Protein AF-B7KL26-F1 (afdb_monomer)

Sequence (107 aa):
MMNQPNSQMESTSGNSNVNLLWQYVQSLDLNTVQQLSQPSPQVSAIMERNIVQTLGTLPPENFNFTISTSRENLGQLLVSAMMSGYFLRKAEERLSWEQQLATLDQE

Mean predicted aligned error: 15.26 Å

Structure (mmCIF, N/CA/C/O backbone):
data_AF-B7KL26-F1
#
_entry.id   AF-B7KL26-F1
#
loop_
_atom_site.group_PDB
_atom_site.id
_atom_site.type_symbol
_atom_site.label_atom_id
_atom_site.label_alt_id
_atom_site.label_comp_id
_atom_site.label_asym_id
_atom_site.label_entity_id
_atom_site.label_seq_id
_atom_site.pdbx_PDB_ins_code
_atom_site.Cartn_x
_atom_site.Cartn_y
_atom_site.Cartn_z
_atom_site.occupancy
_atom_site.B_iso_or_equiv
_atom_site.auth_seq_id
_atom_site.auth_comp_id
_atom_site.auth_asym_id
_atom_site.auth_atom_id
_atom_site.pdbx_PDB_model_num
ATOM 1 N N . MET A 1 1 ? -10.385 31.294 -28.604 1.00 39.84 1 MET A N 1
ATOM 2 C CA . MET A 1 1 ? -10.409 31.254 -27.126 1.00 39.84 1 MET A CA 1
ATOM 3 C C . MET A 1 1 ? -10.826 29.843 -26.734 1.00 39.84 1 MET A C 1
ATOM 5 O O . MET A 1 1 ? -11.890 29.417 -27.159 1.00 39.84 1 MET A O 1
ATOM 9 N N . MET A 1 2 ? -9.933 29.077 -26.097 1.00 38.28 2 MET A N 1
ATOM 10 C CA . MET A 1 2 ? -10.142 27.657 -25.770 1.00 38.28 2 MET A CA 1
ATOM 11 C C . MET A 1 2 ? -11.110 27.511 -24.595 1.00 38.28 2 MET A C 1
ATOM 13 O O . MET A 1 2 ? -10.911 28.132 -23.554 1.00 38.28 2 MET A O 1
ATOM 17 N N . ASN A 1 3 ? -12.128 26.670 -24.764 1.00 40.31 3 ASN A N 1
ATOM 18 C CA . ASN A 1 3 ? -13.053 26.292 -23.706 1.00 40.31 3 ASN A CA 1
ATOM 19 C C . ASN A 1 3 ? -12.439 25.116 -22.929 1.00 40.31 3 ASN A C 1
ATOM 21 O O . ASN A 1 3 ? -12.324 24.016 -23.466 1.00 40.31 3 ASN A O 1
ATOM 25 N N . GLN A 1 4 ? -11.988 25.360 -21.698 1.00 49.91 4 GLN A N 1
ATOM 26 C CA . GLN A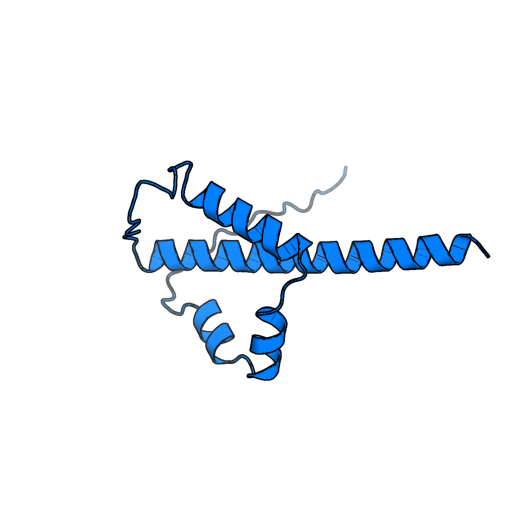 1 4 ? -11.527 24.304 -20.792 1.00 49.91 4 GLN A CA 1
ATOM 27 C C . GLN A 1 4 ? -12.742 23.507 -20.290 1.00 49.91 4 GLN A C 1
ATOM 29 O O . GLN A 1 4 ? -13.664 24.123 -19.749 1.00 49.91 4 GLN A O 1
ATOM 34 N N . PRO A 1 5 ? -12.774 22.166 -20.398 1.00 48.66 5 PRO A N 1
ATOM 35 C CA . PRO A 1 5 ? -13.693 21.379 -19.603 1.00 48.66 5 PRO A CA 1
ATOM 36 C C . PRO A 1 5 ? -13.148 21.357 -18.177 1.00 48.66 5 PRO A C 1
ATOM 38 O O . PRO A 1 5 ? -12.139 20.739 -17.851 1.00 48.66 5 PRO A O 1
ATOM 41 N N . ASN A 1 6 ? -13.820 22.129 -17.342 1.00 43.88 6 ASN A N 1
ATOM 42 C CA . ASN A 1 6 ? -13.689 22.147 -15.905 1.00 43.88 6 ASN A CA 1
ATOM 43 C C . ASN A 1 6 ? -14.027 20.750 -15.349 1.00 43.88 6 ASN A C 1
ATOM 45 O O . ASN A 1 6 ? -15.196 20.401 -15.191 1.00 43.88 6 ASN A O 1
ATOM 49 N N . SER A 1 7 ? -12.994 19.954 -15.065 1.00 55.47 7 SER A N 1
ATOM 50 C CA . SER A 1 7 ? -13.076 18.716 -14.282 1.00 55.47 7 SER A CA 1
ATOM 51 C C . SER A 1 7 ? -13.288 19.066 -12.808 1.00 55.47 7 SER A C 1
ATOM 53 O O . SER A 1 7 ? -12.399 18.891 -11.975 1.00 55.47 7 SER A O 1
ATOM 55 N N . GLN A 1 8 ? -14.455 19.628 -12.486 1.00 45.84 8 GLN A N 1
ATOM 56 C CA . GLN A 1 8 ? -14.908 19.722 -11.105 1.00 45.84 8 GLN A CA 1
ATOM 57 C C . GLN A 1 8 ? -15.226 18.308 -10.632 1.00 45.84 8 GLN A C 1
ATOM 59 O O . GLN A 1 8 ? -16.173 17.667 -11.078 1.00 45.84 8 GLN A O 1
ATOM 64 N N . MET A 1 9 ? -14.352 17.824 -9.757 1.00 49.84 9 MET A N 1
ATOM 65 C CA . MET A 1 9 ? -14.566 16.672 -8.906 1.00 49.84 9 MET A CA 1
ATOM 66 C C . MET A 1 9 ? -15.823 16.952 -8.079 1.00 49.84 9 MET A C 1
ATOM 68 O O . MET A 1 9 ? -15.802 17.748 -7.141 1.00 49.84 9 MET A O 1
ATOM 72 N N . GLU A 1 10 ? -16.937 16.354 -8.489 1.00 38.56 10 GLU A N 1
ATOM 73 C CA . GLU A 1 10 ? -18.171 16.365 -7.722 1.00 38.56 10 GLU A CA 1
ATOM 74 C C . GLU A 1 10 ? -17.928 15.527 -6.466 1.00 38.56 10 GLU A C 1
ATOM 76 O O . GLU A 1 10 ? -17.938 14.296 -6.491 1.00 38.56 10 GLU A O 1
ATOM 81 N N . SER A 1 11 ? -17.619 16.211 -5.364 1.00 43.91 11 SER A N 1
ATOM 82 C CA . SER A 1 11 ? -17.651 15.630 -4.030 1.00 43.91 11 SER A CA 1
ATOM 83 C C . SER A 1 11 ? -19.041 15.040 -3.829 1.00 43.91 11 SER A C 1
ATOM 85 O O . SER A 1 11 ? -20.010 15.781 -3.663 1.00 43.91 11 SER A O 1
ATOM 87 N N . THR A 1 12 ? -19.150 13.712 -3.849 1.00 44.44 12 THR A N 1
ATOM 88 C CA . THR A 1 12 ? -20.388 12.990 -3.548 1.00 44.44 12 THR A CA 1
ATOM 89 C C . THR A 1 12 ? -20.686 13.100 -2.052 1.00 44.44 12 THR A C 1
ATOM 91 O O . THR A 1 12 ? -20.563 12.145 -1.286 1.00 44.44 12 THR A O 1
ATOM 94 N N . SER A 1 13 ? -21.071 14.299 -1.625 1.00 47.09 13 SER A N 1
ATOM 95 C CA . SER A 1 13 ? -21.805 14.557 -0.395 1.00 47.09 13 SER A CA 1
ATOM 96 C C . SER A 1 13 ? -23.245 14.114 -0.635 1.00 47.09 13 SER A C 1
ATOM 98 O O . SER A 1 13 ? -24.105 14.907 -1.004 1.00 47.09 13 SER A O 1
ATOM 100 N N . GLY A 1 14 ? -23.499 12.815 -0.491 1.00 37.56 14 GLY A N 1
ATOM 101 C CA . GLY A 1 14 ? -24.806 12.218 -0.738 1.00 37.56 14 GLY A CA 1
ATOM 102 C C . GLY A 1 14 ? -24.996 10.976 0.115 1.00 37.56 14 GLY A C 1
ATOM 103 O O . GLY A 1 14 ? -24.541 9.894 -0.234 1.00 37.56 14 GLY A O 1
ATOM 104 N N . ASN A 1 15 ? -25.663 11.161 1.250 1.00 47.56 15 ASN A N 1
ATOM 105 C CA . ASN A 1 15 ? -26.153 10.129 2.154 1.00 47.56 15 ASN A CA 1
ATOM 106 C C . ASN A 1 15 ? -26.802 8.953 1.391 1.00 47.56 15 ASN A C 1
ATOM 108 O O . ASN A 1 15 ? -27.965 9.014 1.003 1.00 47.56 15 ASN A O 1
ATOM 112 N N . SER A 1 16 ? -26.047 7.873 1.198 1.00 47.47 16 SER A 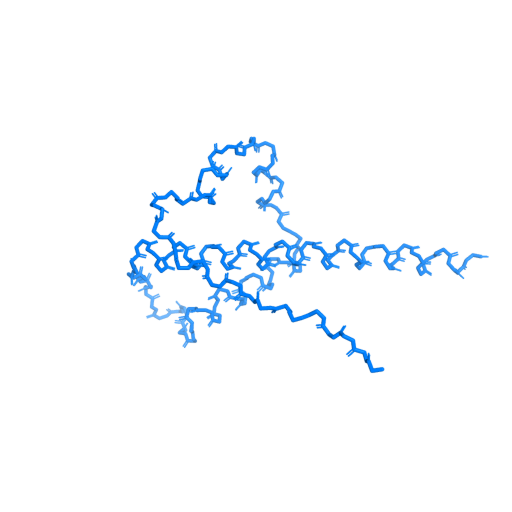N 1
ATOM 113 C CA . SER A 1 16 ? -26.574 6.538 0.930 1.00 47.47 16 SER A CA 1
ATOM 114 C C . SER A 1 16 ? -25.649 5.530 1.608 1.00 47.47 16 SER A C 1
ATOM 116 O O . SER A 1 16 ? -24.495 5.337 1.242 1.00 47.47 16 SER A O 1
ATOM 118 N N . ASN A 1 17 ? -26.160 4.938 2.685 1.00 57.12 17 ASN A N 1
ATOM 119 C CA . ASN A 1 17 ? -25.489 4.014 3.603 1.00 57.12 17 ASN A CA 1
ATOM 120 C C . ASN A 1 17 ? -25.250 2.625 2.980 1.00 57.12 17 ASN A C 1
ATOM 122 O O . ASN A 1 17 ? -25.415 1.600 3.637 1.00 57.12 17 ASN A O 1
ATOM 126 N N . VAL A 1 18 ? -24.892 2.571 1.701 1.00 55.78 18 VAL A N 1
ATOM 127 C CA . VAL A 1 18 ? -24.500 1.336 1.031 1.00 55.78 18 VAL A CA 1
ATOM 128 C C . VAL A 1 18 ? -23.049 1.520 0.655 1.00 55.78 18 VAL A C 1
ATOM 130 O O . VAL A 1 18 ? -22.712 2.309 -0.222 1.00 55.78 18 VAL A O 1
ATOM 133 N N . ASN A 1 19 ? -22.167 0.823 1.366 1.00 72.44 19 ASN A N 1
ATOM 134 C CA . ASN A 1 19 ? -20.771 0.739 0.976 1.00 72.44 19 ASN A CA 1
ATOM 135 C C . ASN A 1 19 ? -20.731 -0.045 -0.347 1.00 72.44 19 ASN A C 1
ATOM 137 O O . ASN A 1 19 ? -20.681 -1.272 -0.353 1.00 72.44 19 ASN A O 1
ATOM 141 N N . LEU A 1 20 ? -20.854 0.677 -1.466 1.00 75.56 20 LEU A N 1
ATOM 142 C CA . LEU A 1 20 ? -20.916 0.131 -2.826 1.00 75.56 20 LEU A CA 1
ATOM 143 C C . LEU A 1 20 ? -19.698 -0.738 -3.126 1.00 75.56 20 LEU A C 1
ATOM 145 O O . LEU A 1 20 ? -19.794 -1.734 -3.833 1.00 75.56 20 LEU A O 1
ATOM 149 N N . LEU A 1 21 ? -18.563 -0.387 -2.526 1.00 68.75 21 LEU A N 1
ATOM 150 C CA . LEU A 1 21 ? -17.344 -1.163 -2.613 1.00 68.75 21 LEU A CA 1
ATOM 151 C C . LEU A 1 21 ? -17.443 -2.489 -1.866 1.00 68.75 21 LEU A C 1
ATOM 153 O O . LEU A 1 21 ? -16.987 -3.508 -2.365 1.00 68.75 21 LEU A O 1
ATOM 157 N N . TRP A 1 22 ? -18.088 -2.502 -0.706 1.00 72.31 22 TRP A N 1
ATOM 158 C CA . TRP A 1 22 ? -18.357 -3.728 0.029 1.00 72.31 22 TRP A CA 1
ATOM 159 C C . TRP A 1 22 ? -19.316 -4.645 -0.725 1.00 72.31 22 TRP A C 1
ATOM 161 O O . TRP A 1 22 ? -19.066 -5.841 -0.826 1.00 72.31 22 TRP A O 1
ATOM 171 N N . GLN A 1 23 ? -20.365 -4.085 -1.327 1.00 76.81 23 GLN A N 1
ATOM 172 C CA . GLN A 1 23 ? -21.285 -4.851 -2.165 1.00 76.81 23 GLN A CA 1
ATOM 173 C C . GLN A 1 23 ? -20.593 -5.394 -3.422 1.00 76.81 23 GLN A C 1
ATOM 175 O O . GLN A 1 23 ? -20.805 -6.545 -3.795 1.00 76.81 23 GLN A O 1
ATOM 180 N N . TYR A 1 24 ? -19.710 -4.597 -4.026 1.00 77.19 24 TYR A N 1
ATOM 181 C CA . TYR A 1 24 ? -18.858 -5.025 -5.128 1.00 77.19 24 TYR A CA 1
ATOM 182 C C . TYR A 1 24 ? -17.930 -6.172 -4.711 1.00 77.19 24 TYR A C 1
ATOM 184 O O . TYR A 1 24 ? -17.945 -7.214 -5.355 1.00 77.19 24 TYR A O 1
ATOM 192 N N . VAL A 1 25 ? -17.207 -6.042 -3.592 1.00 74.94 25 VAL A N 1
ATOM 193 C CA . VAL A 1 25 ? -16.321 -7.090 -3.053 1.00 74.94 25 VAL A CA 1
ATOM 194 C C . VAL A 1 25 ? -17.091 -8.377 -2.750 1.00 74.94 25 VAL A C 1
ATOM 196 O O . VAL A 1 25 ? -16.614 -9.457 -3.078 1.00 74.94 25 VAL A O 1
ATOM 199 N N . GLN A 1 26 ? -18.297 -8.277 -2.186 1.00 78.94 26 GLN A N 1
ATOM 200 C CA . GLN A 1 26 ? -19.168 -9.433 -1.942 1.00 78.94 26 GLN A CA 1
ATOM 201 C C . GLN A 1 26 ? -19.683 -10.091 -3.228 1.00 78.94 26 GLN A C 1
ATOM 203 O O . GLN A 1 26 ? -20.023 -11.270 -3.209 1.00 78.94 26 GLN A O 1
ATOM 208 N N . SER A 1 27 ? -19.758 -9.341 -4.328 1.00 83.69 27 SER A N 1
ATOM 209 C CA . SER A 1 27 ? -20.182 -9.849 -5.635 1.00 83.69 27 SER A CA 1
ATOM 210 C C . SER A 1 27 ? -19.044 -10.436 -6.478 1.00 83.69 27 SER A C 1
ATOM 212 O O . SER A 1 27 ? -19.314 -10.973 -7.551 1.00 83.69 27 SER A O 1
ATOM 214 N N . LEU A 1 28 ? -17.786 -10.334 -6.028 1.00 81.62 28 LEU A N 1
ATOM 215 C CA . LEU A 1 28 ? -16.638 -10.865 -6.764 1.00 81.62 28 LEU A CA 1
ATOM 216 C C . LEU A 1 28 ? -16.617 -12.397 -6.730 1.00 81.62 28 LEU A C 1
ATOM 218 O O . LEU A 1 28 ? -16.793 -13.019 -5.683 1.00 81.62 28 LEU A O 1
ATOM 222 N N . ASP A 1 29 ? -16.331 -12.996 -7.884 1.00 85.25 29 ASP A N 1
ATOM 223 C CA . ASP A 1 29 ? -16.076 -14.428 -7.994 1.00 85.25 29 ASP A CA 1
ATOM 224 C C . ASP A 1 29 ? -14.760 -14.817 -7.297 1.00 85.25 29 ASP A C 1
ATOM 226 O O . ASP A 1 29 ? -13.801 -14.036 -7.242 1.00 85.25 29 ASP A O 1
ATOM 230 N N . LEU A 1 30 ? -14.693 -16.052 -6.792 1.00 77.62 30 LEU A N 1
ATOM 231 C CA . LEU A 1 30 ? -13.537 -16.576 -6.064 1.00 77.62 30 LEU A CA 1
ATOM 232 C C . LEU A 1 30 ? -12.245 -16.506 -6.896 1.00 77.62 30 LEU A C 1
ATOM 234 O O . LEU A 1 30 ? -11.174 -16.234 -6.352 1.00 77.62 30 LEU A O 1
ATOM 238 N N . ASN A 1 31 ? -12.340 -16.697 -8.213 1.00 75.12 31 ASN A N 1
ATOM 239 C CA . ASN A 1 31 ? -11.204 -16.617 -9.124 1.00 75.12 31 ASN A CA 1
ATOM 240 C C . ASN A 1 31 ? -10.676 -15.177 -9.239 1.00 75.12 31 ASN A C 1
ATOM 242 O O . ASN A 1 31 ? -9.469 -14.940 -9.185 1.00 75.12 31 ASN A O 1
ATOM 246 N N . THR A 1 32 ? -11.579 -14.195 -9.302 1.00 75.31 32 THR A N 1
ATOM 247 C CA . THR A 1 32 ? -11.233 -12.768 -9.343 1.00 75.31 32 THR A CA 1
ATOM 248 C C . THR A 1 32 ? -10.599 -12.306 -8.031 1.00 75.31 32 THR A C 1
ATOM 250 O O . THR A 1 32 ? -9.603 -11.584 -8.054 1.00 75.31 32 THR A O 1
ATOM 253 N N . VAL A 1 33 ? -11.103 -12.775 -6.884 1.00 74.94 33 VAL A N 1
ATOM 254 C CA . VAL A 1 33 ? -10.493 -12.503 -5.570 1.00 74.94 33 VAL A CA 1
ATOM 255 C C . VAL A 1 33 ? -9.080 -13.086 -5.486 1.00 74.94 33 VAL A C 1
ATOM 257 O O . VAL A 1 33 ? -8.163 -12.400 -5.034 1.00 74.94 33 VAL A O 1
ATOM 260 N N . GLN A 1 34 ? -8.869 -14.320 -5.956 1.00 74.31 34 GLN A N 1
ATOM 261 C CA . GLN A 1 34 ? -7.542 -14.947 -5.982 1.00 74.31 34 GLN A CA 1
ATOM 262 C C . GLN A 1 34 ? -6.547 -14.213 -6.886 1.00 74.31 34 GLN A C 1
ATOM 264 O O . GLN A 1 34 ? -5.365 -14.142 -6.550 1.00 74.31 34 GLN A O 1
ATOM 269 N N . GLN A 1 35 ? -7.010 -13.652 -8.004 1.00 73.31 35 GLN A N 1
ATOM 270 C CA . GLN A 1 35 ? -6.176 -12.837 -8.888 1.00 73.31 35 GLN A CA 1
ATOM 271 C C . GLN A 1 35 ? -5.823 -11.486 -8.260 1.00 73.31 35 GLN A C 1
ATOM 273 O O . GLN A 1 35 ? -4.660 -11.092 -8.284 1.00 73.31 35 GLN A O 1
ATOM 278 N N . LEU A 1 36 ? -6.791 -10.795 -7.645 1.00 70.31 36 LEU A N 1
ATOM 279 C CA . LEU A 1 36 ? -6.527 -9.531 -6.945 1.00 70.31 36 LEU A CA 1
ATOM 280 C C . LEU A 1 36 ? -5.627 -9.710 -5.713 1.00 70.31 36 LEU A C 1
ATOM 282 O O . LEU A 1 36 ? -4.906 -8.786 -5.348 1.00 70.31 36 LEU A O 1
ATOM 286 N N . SER A 1 37 ? -5.650 -10.887 -5.084 1.00 72.94 37 SER A N 1
ATOM 287 C CA . SER A 1 37 ? -4.843 -11.196 -3.893 1.00 72.94 37 SER A CA 1
ATOM 288 C C . SER A 1 37 ? -3.377 -11.527 -4.204 1.00 72.94 37 SER A C 1
ATOM 290 O O . SER A 1 37 ? -2.603 -11.760 -3.279 1.00 72.94 37 SER A O 1
ATOM 292 N N . GLN A 1 38 ? -2.982 -11.562 -5.480 1.00 79.25 38 GLN A N 1
ATOM 293 C CA . GLN A 1 38 ? -1.619 -11.879 -5.920 1.00 79.25 38 GLN A CA 1
ATOM 294 C C . GLN A 1 38 ? -1.009 -10.710 -6.714 1.00 79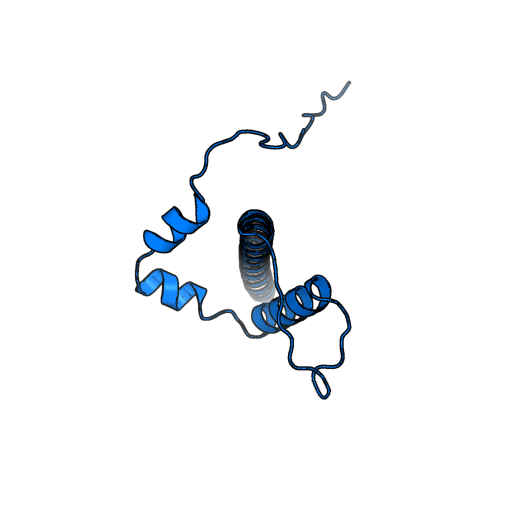.25 38 GLN A C 1
ATOM 296 O O . GLN A 1 38 ? -0.828 -10.813 -7.929 1.00 79.25 38 GLN A O 1
ATOM 301 N N . PRO A 1 39 ? -0.702 -9.573 -6.058 1.00 76.94 39 PRO A N 1
ATOM 302 C CA . PRO A 1 39 ? -0.005 -8.473 -6.714 1.00 76.94 39 PRO A CA 1
ATOM 303 C C . PRO A 1 39 ? 1.420 -8.872 -7.117 1.00 76.94 39 PRO A C 1
ATOM 305 O O . PRO A 1 39 ? 2.054 -9.714 -6.476 1.00 76.94 39 PRO A O 1
ATOM 308 N N . SER A 1 40 ? 1.962 -8.218 -8.147 1.00 83.56 40 SER A N 1
ATOM 309 C CA . SER A 1 40 ? 3.377 -8.374 -8.485 1.00 83.56 40 SER A CA 1
ATOM 310 C C . SER A 1 40 ? 4.278 -7.852 -7.349 1.00 83.56 40 SER A C 1
ATOM 312 O O . SER A 1 40 ? 3.862 -6.984 -6.572 1.00 83.56 40 SER A O 1
ATOM 314 N N . PRO A 1 41 ? 5.530 -8.336 -7.228 1.00 82.12 41 PRO A N 1
ATOM 315 C CA . PRO A 1 41 ? 6.419 -7.954 -6.125 1.00 82.12 41 PRO A CA 1
ATOM 316 C C . PRO A 1 41 ? 6.638 -6.438 -6.004 1.00 82.12 41 PRO A C 1
ATOM 318 O O . PRO A 1 41 ? 6.718 -5.897 -4.902 1.00 82.12 41 PRO A O 1
ATOM 321 N N . GLN A 1 42 ? 6.680 -5.737 -7.140 1.00 81.06 42 GLN A N 1
ATOM 322 C CA . GLN A 1 42 ? 6.827 -4.280 -7.203 1.00 81.06 42 GLN A CA 1
ATOM 323 C C . GLN A 1 42 ? 5.581 -3.562 -6.663 1.00 81.06 42 GLN A C 1
ATOM 325 O O . GLN A 1 42 ? 5.692 -2.621 -5.877 1.00 81.06 42 GLN A O 1
ATOM 330 N N . VAL A 1 43 ? 4.392 -4.041 -7.039 1.00 80.31 43 VAL A N 1
ATOM 331 C CA . VAL A 1 43 ? 3.101 -3.514 -6.581 1.00 80.31 43 VAL A CA 1
ATOM 332 C C . VAL A 1 43 ? 2.911 -3.757 -5.079 1.00 80.31 43 VAL A C 1
ATOM 334 O O . VAL A 1 43 ? 2.458 -2.862 -4.365 1.00 80.31 43 VAL A O 1
ATOM 337 N N . SER A 1 44 ? 3.330 -4.923 -4.576 1.00 79.25 44 SER A N 1
ATOM 338 C CA . SER A 1 44 ? 3.284 -5.259 -3.148 1.00 79.25 44 SER A CA 1
ATOM 339 C C . SER A 1 44 ? 4.137 -4.312 -2.296 1.00 79.25 44 SER A C 1
ATOM 341 O O . SER A 1 44 ? 3.653 -3.785 -1.296 1.00 79.25 44 SER A O 1
ATOM 343 N N . ALA A 1 45 ? 5.379 -4.036 -2.710 1.00 79.69 45 ALA A N 1
ATOM 344 C CA . ALA A 1 45 ? 6.280 -3.137 -1.981 1.00 79.69 45 ALA A CA 1
ATOM 345 C C . ALA A 1 45 ? 5.756 -1.688 -1.928 1.00 79.69 45 ALA A C 1
ATOM 347 O O . ALA A 1 45 ? 5.910 -0.984 -0.927 1.00 79.69 45 ALA A O 1
ATOM 348 N N . ILE A 1 46 ? 5.102 -1.229 -3.001 1.00 81.38 46 ILE A N 1
ATOM 349 C CA . ILE A 1 46 ? 4.486 0.103 -3.044 1.00 81.38 46 ILE A CA 1
ATOM 350 C C . ILE A 1 46 ? 3.256 0.164 -2.133 1.00 81.38 46 ILE A C 1
ATOM 352 O O . ILE A 1 46 ? 3.090 1.158 -1.427 1.00 81.38 46 ILE A O 1
ATOM 356 N N . MET A 1 47 ? 2.419 -0.881 -2.106 1.00 80.12 47 MET A N 1
ATOM 357 C CA . MET A 1 47 ? 1.272 -0.953 -1.194 1.00 80.12 47 MET A CA 1
ATOM 358 C C . MET A 1 47 ? 1.702 -0.939 0.275 1.00 80.12 47 MET A C 1
ATOM 360 O O . MET A 1 47 ? 1.146 -0.167 1.053 1.00 80.12 47 MET A O 1
ATOM 364 N N . GLU A 1 48 ? 2.721 -1.717 0.645 1.00 79.31 48 GLU A N 1
ATOM 365 C CA . GLU A 1 48 ? 3.285 -1.723 2.001 1.00 79.31 48 GLU A CA 1
ATOM 366 C C . GLU A 1 48 ? 3.742 -0.320 2.419 1.00 79.31 48 GLU A C 1
ATOM 368 O O . GLU A 1 48 ? 3.333 0.199 3.460 1.00 79.31 48 GLU A O 1
ATOM 373 N N . ARG A 1 49 ? 4.510 0.351 1.553 1.00 78.69 49 ARG A N 1
ATOM 374 C CA . ARG A 1 49 ? 4.949 1.730 1.787 1.00 78.69 49 ARG A CA 1
ATOM 375 C C . ARG A 1 49 ? 3.773 2.695 1.938 1.00 78.69 49 ARG A C 1
ATOM 377 O O . ARG A 1 49 ? 3.836 3.582 2.785 1.00 78.69 49 ARG A O 1
ATOM 384 N N . ASN A 1 50 ? 2.715 2.538 1.144 1.00 76.88 50 ASN A N 1
ATOM 385 C CA . ASN A 1 50 ? 1.532 3.399 1.198 1.00 76.88 50 ASN A CA 1
ATOM 386 C C . ASN A 1 50 ? 0.754 3.215 2.510 1.00 76.88 50 ASN A C 1
ATOM 388 O O . ASN A 1 50 ? 0.323 4.192 3.123 1.00 76.88 50 ASN A O 1
ATOM 392 N N . ILE A 1 51 ? 0.639 1.971 2.985 1.00 73.62 51 ILE A N 1
ATOM 393 C CA . ILE A 1 51 ? 0.033 1.640 4.279 1.00 73.62 51 ILE A CA 1
ATOM 394 C C . ILE A 1 51 ? 0.847 2.270 5.411 1.00 73.62 51 ILE A C 1
ATOM 396 O O . ILE A 1 51 ? 0.282 2.987 6.231 1.00 73.62 51 ILE A O 1
ATOM 400 N N . VAL A 1 52 ? 2.172 2.099 5.419 1.00 70.88 52 VAL A N 1
ATOM 401 C CA . VAL A 1 52 ? 3.056 2.718 6.425 1.00 70.88 52 VAL A CA 1
ATOM 402 C C . VAL A 1 52 ? 2.962 4.247 6.391 1.00 70.88 52 VAL A C 1
ATOM 404 O O . VAL A 1 52 ? 2.875 4.883 7.437 1.00 70.88 52 VAL A O 1
ATOM 407 N N . GLN A 1 53 ? 2.922 4.860 5.206 1.00 70.12 53 GLN A N 1
ATOM 408 C CA . GLN A 1 53 ? 2.749 6.311 5.072 1.00 70.12 53 GLN A CA 1
ATOM 409 C C . GLN A 1 53 ? 1.393 6.795 5.589 1.00 70.12 53 GLN A C 1
ATOM 411 O O . GLN A 1 53 ? 1.323 7.859 6.200 1.00 70.12 53 GLN A O 1
ATOM 416 N N . THR A 1 54 ? 0.334 6.016 5.371 1.00 73.00 54 THR A N 1
ATOM 417 C CA . THR A 1 54 ? -1.016 6.353 5.834 1.00 73.00 54 THR A CA 1
ATOM 418 C C . THR A 1 54 ? -1.176 6.147 7.342 1.00 73.00 54 THR A C 1
ATOM 420 O O . THR A 1 54 ? -1.929 6.874 7.985 1.00 73.00 54 THR A O 1
ATOM 423 N N . LEU A 1 55 ? -0.451 5.185 7.922 1.00 67.44 55 LEU A N 1
ATOM 424 C CA . LEU A 1 55 ? -0.461 4.885 9.357 1.00 67.44 55 LEU A CA 1
ATOM 425 C C . LEU A 1 55 ? 0.551 5.713 10.173 1.00 67.44 55 LEU A C 1
ATOM 427 O O . LEU A 1 55 ? 0.403 5.822 11.389 1.00 67.44 55 LEU A O 1
ATOM 431 N N . GLY A 1 56 ? 1.537 6.334 9.521 1.00 65.62 56 GLY A N 1
ATOM 432 C CA . GLY A 1 56 ? 2.574 7.154 10.151 1.00 65.62 56 GLY A CA 1
ATOM 433 C C . GLY A 1 56 ? 3.827 6.371 10.571 1.00 65.62 56 GLY A C 1
ATOM 434 O O . GLY A 1 56 ? 3.845 5.145 10.645 1.00 65.62 56 GLY A O 1
ATOM 435 N N . THR A 1 57 ? 4.921 7.096 10.838 1.00 64.94 57 THR A N 1
ATOM 436 C CA . THR A 1 57 ? 6.230 6.525 11.200 1.00 64.94 57 THR A CA 1
ATOM 437 C C . THR A 1 57 ? 6.264 6.095 12.669 1.00 64.94 57 THR A C 1
ATOM 439 O O . THR A 1 57 ? 6.727 6.847 13.529 1.00 64.94 57 THR A O 1
ATOM 442 N N . LEU A 1 58 ? 5.784 4.893 12.975 1.00 55.56 58 LEU A N 1
ATOM 443 C CA . LEU A 1 58 ? 5.976 4.275 14.288 1.00 55.56 58 LEU A CA 1
ATOM 444 C C . LEU A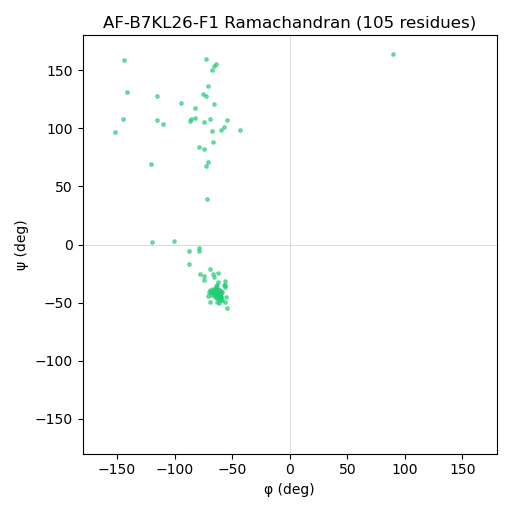 1 58 ? 6.842 3.012 14.137 1.00 55.56 58 LEU A C 1
ATOM 446 O O . LEU A 1 58 ? 6.536 2.177 13.287 1.00 55.56 58 LEU A O 1
ATOM 450 N N . PRO A 1 59 ? 7.937 2.865 14.911 1.00 59.22 59 PRO A N 1
ATOM 451 C CA . PRO A 1 59 ? 8.824 1.712 14.793 1.00 59.22 59 PRO A CA 1
ATOM 452 C C . PRO A 1 59 ? 8.085 0.423 15.206 1.00 59.22 59 PRO A C 1
ATOM 454 O O . PRO A 1 59 ? 7.621 0.338 16.347 1.00 59.22 59 PRO A O 1
ATOM 457 N N . PRO A 1 60 ? 7.968 -0.579 14.313 1.00 58.78 60 PRO A N 1
ATOM 458 C CA . PRO A 1 60 ? 7.139 -1.768 14.534 1.00 58.78 60 PRO A CA 1
ATOM 459 C C . PRO A 1 60 ? 7.682 -2.708 15.616 1.00 58.78 60 PRO A C 1
ATOM 461 O O . PRO A 1 60 ? 6.917 -3.453 16.219 1.00 58.78 60 PRO A O 1
ATOM 464 N N . GLU A 1 61 ? 8.979 -2.619 15.919 1.00 66.06 61 GLU A N 1
ATOM 465 C CA . GLU A 1 61 ? 9.672 -3.444 16.918 1.00 66.06 61 GLU A CA 1
ATOM 466 C C . GLU A 1 61 ? 9.132 -3.247 18.354 1.00 66.06 61 GLU A C 1
ATOM 468 O O . GLU A 1 61 ? 9.273 -4.126 19.201 1.00 66.06 61 GLU A O 1
ATOM 473 N N . ASN A 1 62 ? 8.518 -2.089 18.643 1.00 57.06 62 ASN A N 1
ATOM 474 C CA . ASN A 1 62 ? 8.245 -1.630 20.013 1.00 57.06 62 ASN A CA 1
ATOM 475 C C . ASN A 1 62 ? 6.755 -1.417 20.330 1.00 57.06 62 ASN A C 1
ATOM 477 O O . ASN A 1 62 ? 6.431 -0.968 21.431 1.00 57.06 62 ASN A O 1
ATOM 481 N N . PHE A 1 63 ? 5.839 -1.697 19.396 1.00 55.94 63 PHE A N 1
ATOM 482 C CA . PHE A 1 63 ? 4.426 -1.345 19.556 1.00 55.94 63 PHE A CA 1
ATOM 483 C C . PHE A 1 63 ? 3.476 -2.420 19.022 1.00 55.94 63 PHE A C 1
ATOM 485 O O . PHE A 1 63 ? 3.566 -2.851 17.879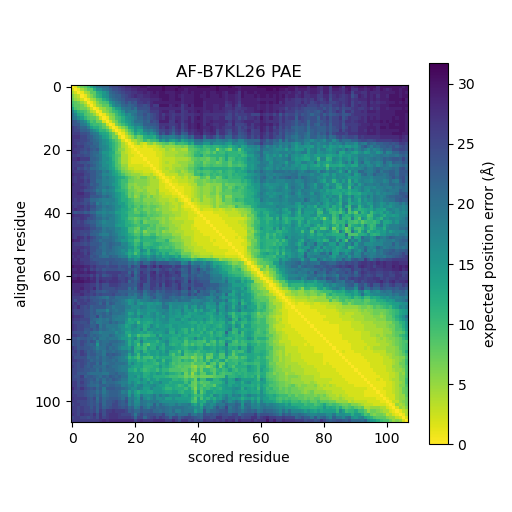 1.00 55.94 63 PHE A O 1
ATOM 492 N N . ASN A 1 64 ? 2.488 -2.784 19.843 1.00 58.25 64 ASN A N 1
ATOM 493 C CA . ASN A 1 64 ? 1.260 -3.411 19.360 1.00 58.25 64 ASN A CA 1
ATOM 494 C C . ASN A 1 64 ? 0.320 -2.299 18.871 1.00 58.25 64 ASN A C 1
ATOM 496 O O . ASN A 1 64 ? -0.204 -1.532 19.681 1.00 58.25 64 ASN A O 1
ATOM 500 N N . PHE A 1 65 ? 0.109 -2.186 17.558 1.00 60.06 65 PHE A N 1
ATOM 501 C CA . PHE A 1 65 ? -0.800 -1.186 16.996 1.00 60.06 65 PHE A CA 1
ATOM 502 C C . PHE A 1 65 ? -2.245 -1.671 17.065 1.00 60.06 65 PHE A C 1
ATOM 504 O O . PHE A 1 65 ? -2.621 -2.649 16.428 1.00 60.06 65 PHE A O 1
ATOM 511 N N . THR A 1 66 ? -3.078 -0.948 17.810 1.00 63.44 66 THR A N 1
ATOM 512 C CA . THR A 1 66 ? -4.537 -1.053 17.703 1.00 63.44 66 THR A CA 1
ATOM 513 C C . THR A 1 66 ? -5.046 0.234 17.072 1.00 63.44 66 THR A C 1
ATOM 515 O O . THR A 1 66 ? -5.084 1.279 17.718 1.00 63.44 66 THR A O 1
ATOM 518 N N . ILE A 1 67 ? -5.401 0.171 15.789 1.00 67.00 67 ILE A N 1
ATOM 519 C CA . ILE A 1 67 ? -5.976 1.304 15.060 1.00 67.00 67 ILE A CA 1
ATOM 520 C C . ILE A 1 67 ? -7.486 1.279 15.298 1.00 67.00 67 ILE A C 1
ATOM 522 O O . ILE A 1 67 ? -8.190 0.424 14.763 1.00 67.00 67 ILE A O 1
ATOM 526 N N . SER A 1 68 ? -7.982 2.204 16.119 1.00 75.94 68 SER A N 1
ATOM 527 C CA . SER A 1 68 ? -9.419 2.429 16.286 1.00 75.94 68 SER A CA 1
ATOM 528 C C . SER A 1 68 ? -9.855 3.548 15.349 1.00 75.94 68 SER A C 1
ATOM 530 O O . SER A 1 68 ? -9.313 4.651 15.395 1.00 75.94 68 SER A O 1
ATOM 532 N N . THR A 1 69 ? -10.808 3.262 14.470 1.00 79.56 69 THR A N 1
ATOM 533 C CA . THR A 1 69 ? -11.342 4.229 13.509 1.00 79.56 69 THR A CA 1
ATOM 534 C C . THR A 1 69 ? -12.838 4.001 13.319 1.00 79.56 69 THR A C 1
ATOM 536 O O . THR A 1 69 ? -13.356 2.923 13.623 1.00 79.56 69 THR A O 1
ATOM 539 N N . SER A 1 70 ? -13.551 5.017 12.837 1.00 88.62 70 SER A N 1
ATOM 540 C CA . SER A 1 70 ? -14.971 4.876 12.525 1.00 88.62 70 SER A CA 1
ATOM 541 C C . SER A 1 70 ? -15.168 4.037 11.259 1.00 88.62 70 SER A C 1
ATOM 543 O O . SER A 1 70 ? -14.264 3.907 10.426 1.00 88.62 70 SER A O 1
ATOM 545 N N . AR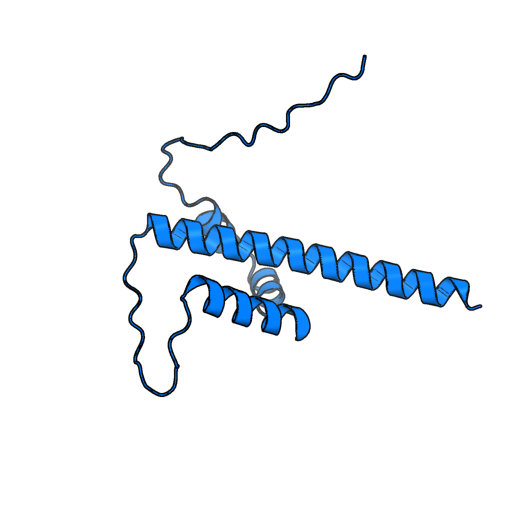G A 1 71 ? -16.370 3.477 11.086 1.00 82.62 71 ARG A N 1
ATOM 546 C CA . ARG A 1 71 ? -16.730 2.711 9.882 1.00 82.62 71 ARG A CA 1
ATOM 547 C C . ARG A 1 71 ? -16.539 3.545 8.613 1.00 82.62 71 ARG A C 1
ATOM 549 O O . ARG A 1 71 ? -16.123 3.017 7.586 1.00 82.62 71 ARG A O 1
ATOM 556 N N . GLU A 1 72 ? -16.835 4.835 8.695 1.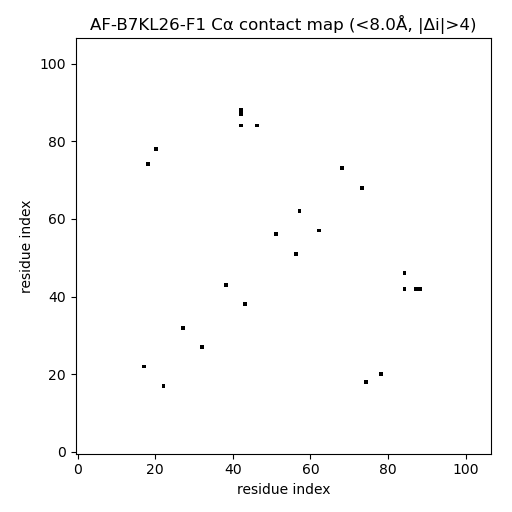00 85.12 72 GLU A N 1
ATOM 557 C CA . GLU A 1 72 ? -16.770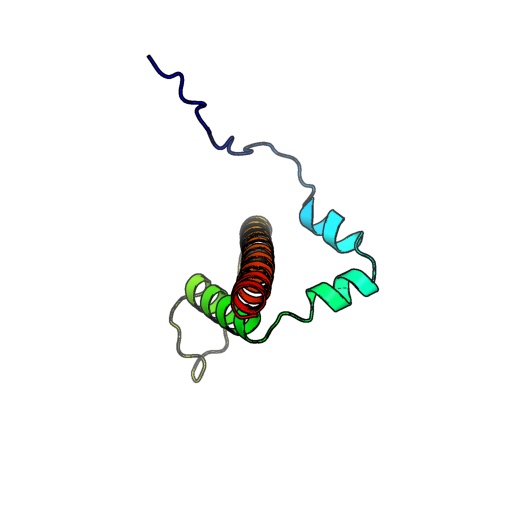 5.788 7.590 1.00 85.12 72 GLU A CA 1
ATOM 558 C C . GLU A 1 72 ? -15.317 6.042 7.184 1.00 85.12 72 GLU A C 1
ATOM 560 O O . GLU A 1 72 ? -14.974 5.897 6.012 1.00 85.12 72 GLU A O 1
ATOM 565 N N . ASN A 1 73 ? -14.447 6.333 8.155 1.00 77.12 73 ASN A N 1
ATOM 566 C CA . ASN A 1 73 ? -13.027 6.576 7.908 1.00 77.12 73 ASN A CA 1
ATOM 567 C C . ASN A 1 73 ? -12.309 5.308 7.423 1.00 77.12 73 ASN A C 1
ATOM 569 O O . ASN A 1 73 ? -11.489 5.379 6.508 1.00 77.12 73 ASN A O 1
ATOM 573 N N . LEU A 1 74 ? -12.654 4.135 7.970 1.00 84.12 74 LEU A N 1
ATOM 574 C CA . LEU A 1 74 ? -12.164 2.855 7.450 1.00 84.12 74 LEU A CA 1
ATOM 575 C C . LEU A 1 74 ? -12.621 2.626 6.006 1.00 84.12 74 LEU A C 1
ATOM 577 O O . LEU A 1 74 ? -11.834 2.198 5.166 1.00 84.12 74 LEU A O 1
ATOM 581 N N . GLY A 1 75 ? -13.886 2.930 5.707 1.00 83.50 75 GLY A N 1
ATOM 582 C CA . GLY A 1 75 ? -14.434 2.836 4.358 1.00 83.50 75 GLY A CA 1
ATOM 583 C C . GLY A 1 75 ? -13.672 3.714 3.367 1.00 83.50 75 GLY A C 1
ATOM 584 O O . GLY A 1 75 ? -13.266 3.227 2.316 1.00 83.50 75 GLY A O 1
ATOM 585 N N . GLN A 1 76 ? -13.415 4.976 3.718 1.00 81.50 76 GLN A N 1
ATOM 586 C CA . GLN A 1 76 ? -12.630 5.898 2.889 1.00 81.50 76 GLN A CA 1
ATOM 587 C C . GLN A 1 76 ? -11.197 5.402 2.668 1.00 81.50 76 GLN A C 1
ATOM 589 O O . GLN A 1 76 ? -10.700 5.448 1.542 1.00 81.50 76 GLN A O 1
ATOM 594 N N . LEU A 1 77 ? -10.554 4.877 3.716 1.00 81.25 77 LEU A N 1
ATOM 595 C CA . LEU A 1 77 ? -9.211 4.309 3.617 1.00 81.25 77 LEU A CA 1
ATOM 596 C C . LEU A 1 77 ? -9.171 3.125 2.642 1.00 81.25 77 LEU A C 1
ATOM 598 O O . LEU A 1 77 ? -8.303 3.068 1.773 1.00 81.25 77 LEU A O 1
ATOM 602 N N . LEU A 1 78 ? -10.139 2.212 2.742 1.00 84.12 78 LEU A N 1
ATOM 603 C CA . LEU A 1 78 ? -10.252 1.060 1.848 1.00 84.12 78 LEU A CA 1
ATOM 604 C C . LEU A 1 78 ? -10.500 1.482 0.394 1.00 84.12 78 LEU A C 1
ATOM 606 O O . LEU A 1 78 ? -9.857 0.952 -0.509 1.00 84.12 78 LEU A O 1
ATOM 610 N N . VAL A 1 79 ? -11.385 2.456 0.156 1.00 85.00 79 VAL A N 1
ATOM 611 C CA . VAL A 1 79 ? -11.638 3.010 -1.188 1.00 85.00 79 VAL A CA 1
ATOM 612 C C . VAL A 1 79 ? -10.356 3.603 -1.775 1.00 85.00 79 VAL A C 1
ATOM 614 O O . VAL A 1 79 ? -10.003 3.300 -2.913 1.00 85.00 79 VAL A O 1
ATOM 617 N N . SER A 1 80 ? -9.637 4.407 -0.989 1.00 82.56 80 SER A N 1
ATOM 618 C CA . SER A 1 80 ? -8.369 5.023 -1.392 1.00 82.56 80 SER A CA 1
ATOM 619 C C . SER A 1 80 ? -7.309 3.975 -1.749 1.00 82.56 80 SER A C 1
ATOM 621 O O . SER A 1 80 ? -6.664 4.063 -2.799 1.00 82.56 80 SER A O 1
ATOM 623 N N . ALA A 1 81 ? -7.178 2.932 -0.924 1.00 80.81 81 ALA A N 1
ATOM 624 C CA . ALA A 1 81 ? -6.261 1.826 -1.175 1.00 80.81 81 ALA A CA 1
ATOM 625 C C . ALA A 1 81 ? -6.628 1.055 -2.455 1.00 80.81 81 ALA A C 1
ATOM 627 O O . ALA A 1 81 ? -5.754 0.763 -3.271 1.00 80.81 81 ALA A O 1
ATOM 628 N N . MET A 1 82 ? -7.916 0.784 -2.685 1.00 84.88 82 MET A N 1
ATOM 629 C CA . MET A 1 82 ? -8.382 0.094 -3.894 1.00 84.88 82 MET A CA 1
ATOM 630 C C . MET A 1 82 ? -8.165 0.915 -5.165 1.00 84.88 82 MET A C 1
ATOM 632 O O . MET A 1 82 ? -7.682 0.377 -6.160 1.00 84.88 82 MET A O 1
ATOM 636 N N . MET A 1 83 ? -8.454 2.218 -5.129 1.00 84.12 83 MET A N 1
ATOM 637 C CA . MET A 1 83 ? -8.171 3.123 -6.247 1.00 84.12 83 MET A CA 1
ATOM 638 C C . MET A 1 83 ? -6.672 3.171 -6.552 1.00 84.12 83 MET A C 1
ATOM 640 O O . MET A 1 83 ? -6.271 3.065 -7.710 1.00 84.12 83 MET A O 1
ATOM 644 N N . SER A 1 84 ? -5.838 3.256 -5.512 1.00 83.19 84 SER A N 1
ATOM 645 C CA . SER A 1 84 ? -4.379 3.219 -5.650 1.00 83.19 84 SER A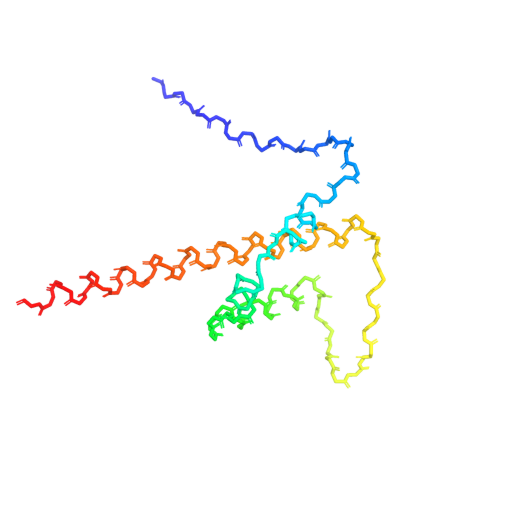 CA 1
ATOM 646 C C . SER A 1 84 ? -3.907 1.917 -6.301 1.00 83.19 84 SER A C 1
ATOM 648 O O . SER A 1 84 ? -3.119 1.959 -7.244 1.00 83.19 84 SER A O 1
ATOM 650 N N . GLY A 1 85 ? -4.437 0.769 -5.866 1.00 85.00 85 GLY A N 1
ATOM 651 C CA . GLY A 1 85 ? -4.149 -0.534 -6.469 1.00 85.00 85 GLY A CA 1
ATOM 652 C C . GLY A 1 85 ? -4.562 -0.619 -7.943 1.00 85.00 85 GLY A C 1
ATOM 653 O O . GLY A 1 85 ? -3.780 -1.080 -8.774 1.00 85.00 85 GLY A O 1
ATOM 654 N N . TYR A 1 86 ? -5.748 -0.111 -8.295 1.00 88.50 86 TYR A N 1
ATOM 655 C CA . TYR A 1 86 ? -6.217 -0.048 -9.683 1.00 88.50 86 TYR A CA 1
ATOM 656 C C . TYR A 1 86 ? -5.288 0.790 -10.573 1.00 88.50 86 TYR A C 1
ATOM 658 O O . TYR A 1 86 ? -4.911 0.352 -11.662 1.00 88.50 86 TYR A O 1
ATOM 666 N N . PHE A 1 87 ? -4.868 1.971 -10.106 1.00 88.38 87 PHE A N 1
ATOM 667 C CA . PHE A 1 87 ? -3.926 2.809 -10.851 1.00 88.38 87 PHE A CA 1
ATOM 668 C C . PHE A 1 87 ? -2.564 2.142 -11.018 1.00 88.38 87 PHE A C 1
ATOM 670 O O . PHE A 1 87 ? -1.978 2.222 -12.097 1.00 88.38 87 PHE A O 1
ATOM 677 N N . LEU A 1 88 ? -2.080 1.445 -9.988 1.00 87.75 88 LEU A N 1
ATOM 678 C CA . LEU A 1 88 ? -0.813 0.728 -10.064 1.00 87.75 88 LEU A CA 1
ATOM 679 C C . LEU A 1 88 ? -0.870 -0.415 -11.078 1.00 87.75 88 LEU A C 1
ATOM 681 O O . LEU A 1 88 ? 0.046 -0.557 -11.884 1.00 87.75 88 LEU A O 1
ATOM 685 N N . ARG A 1 89 ? -1.978 -1.162 -11.112 1.00 85.62 89 ARG A N 1
ATOM 686 C CA . ARG A 1 89 ? -2.203 -2.191 -12.131 1.00 85.62 89 ARG A CA 1
ATOM 687 C C . ARG A 1 89 ? -2.222 -1.595 -13.537 1.00 85.62 89 ARG A C 1
ATOM 689 O O . ARG A 1 89 ? -1.583 -2.134 -14.431 1.00 85.62 89 ARG A O 1
ATOM 696 N N . LYS A 1 90 ? -2.893 -0.457 -13.734 1.00 87.81 90 LYS A N 1
ATOM 697 C CA . LYS A 1 90 ? -2.903 0.244 -15.029 1.00 87.81 90 LYS A CA 1
ATOM 698 C C . LYS A 1 90 ? -1.514 0.724 -15.453 1.00 87.81 90 LYS A C 1
ATOM 700 O O . LYS A 1 90 ? -1.180 0.650 -16.635 1.00 87.81 90 LYS A O 1
ATOM 705 N N . ALA A 1 91 ? -0.707 1.204 -14.509 1.00 89.88 91 ALA A N 1
ATOM 706 C CA . ALA A 1 91 ? 0.671 1.607 -14.768 1.00 89.88 91 ALA A CA 1
ATOM 707 C C . ALA A 1 91 ? 1.556 0.408 -15.145 1.00 89.88 91 ALA A C 1
ATOM 709 O O . ALA A 1 91 ? 2.337 0.504 -16.088 1.00 89.88 91 ALA A O 1
ATOM 710 N N . GLU A 1 92 ? 1.399 -0.724 -14.458 1.00 91.00 92 GLU A N 1
ATOM 711 C CA . GLU A 1 92 ? 2.100 -1.974 -14.769 1.00 91.00 92 GLU A CA 1
ATOM 712 C C . GLU A 1 92 ? 1.729 -2.505 -16.156 1.00 91.00 92 GLU A C 1
ATOM 714 O O . GLU A 1 92 ? 2.618 -2.852 -16.931 1.00 91.00 92 GLU A O 1
ATOM 719 N N . GLU A 1 93 ? 0.433 -2.520 -16.497 1.00 91.19 93 GLU A N 1
ATOM 720 C CA . GLU A 1 93 ? -0.023 -2.894 -17.837 1.00 91.19 93 GLU A CA 1
ATOM 721 C C . GLU A 1 93 ? 0.687 -2.028 -18.879 1.00 91.19 93 GLU A C 1
ATOM 723 O O . GLU A 1 93 ? 1.356 -2.560 -19.761 1.00 91.19 93 GLU A O 1
ATOM 728 N N . ARG A 1 94 ? 0.615 -0.696 -18.743 1.00 93.81 94 ARG A N 1
ATOM 729 C CA . ARG A 1 94 ? 1.273 0.242 -19.662 1.00 93.81 94 ARG A CA 1
ATOM 730 C C . ARG A 1 94 ? 2.776 -0.018 -19.791 1.00 93.81 94 ARG A C 1
ATOM 732 O O . ARG A 1 94 ? 3.277 -0.040 -20.909 1.00 93.81 94 ARG A O 1
ATOM 739 N N . LEU A 1 95 ? 3.476 -0.228 -18.678 1.00 92.69 95 LEU A N 1
ATOM 740 C CA . LEU A 1 95 ? 4.907 -0.525 -18.691 1.00 92.69 95 LEU A CA 1
ATOM 741 C C . LEU A 1 95 ? 5.203 -1.821 -19.457 1.00 92.69 95 LEU A C 1
ATOM 743 O O . LEU A 1 95 ? 6.152 -1.868 -20.235 1.00 92.69 95 LEU A O 1
ATOM 747 N N . SER A 1 96 ? 4.381 -2.856 -19.273 1.00 91.06 96 SER A N 1
ATOM 748 C CA . SER A 1 96 ? 4.517 -4.116 -20.008 1.00 91.06 96 SER A CA 1
ATOM 749 C C . SER A 1 96 ? 4.355 -3.914 -21.519 1.00 91.06 96 SER A C 1
ATOM 751 O O . SER A 1 96 ? 5.151 -4.450 -22.289 1.00 91.06 96 SER A O 1
ATOM 753 N N . TRP A 1 97 ? 3.390 -3.091 -21.947 1.00 91.62 97 TRP A N 1
ATOM 754 C CA . TRP A 1 97 ? 3.220 -2.727 -23.359 1.00 91.62 97 TRP A CA 1
ATOM 755 C C . TRP A 1 97 ? 4.423 -1.952 -23.909 1.00 91.62 97 TRP A C 1
ATOM 757 O O . TRP A 1 97 ? 4.906 -2.263 -24.995 1.00 91.62 97 TRP A O 1
ATOM 767 N N . GLU A 1 98 ? 4.927 -0.964 -23.166 1.00 92.62 98 GLU A N 1
ATOM 768 C CA . GLU A 1 98 ? 6.100 -0.173 -23.567 1.00 92.62 98 GLU A CA 1
ATOM 769 C C . GLU A 1 98 ? 7.351 -1.056 -23.718 1.00 92.62 98 GLU A C 1
ATOM 771 O O . GLU A 1 98 ? 8.101 -0.897 -24.679 1.00 92.62 98 GLU A O 1
ATOM 776 N N . GLN A 1 99 ? 7.545 -2.033 -22.827 1.00 90.31 99 GLN A N 1
ATOM 777 C CA . GLN A 1 99 ? 8.641 -3.003 -22.920 1.00 90.31 99 GLN A CA 1
ATOM 778 C C . GLN A 1 99 ? 8.524 -3.897 -24.157 1.00 90.31 99 GLN A C 1
ATOM 780 O O . GLN A 1 99 ? 9.511 -4.081 -24.863 1.00 90.31 99 GLN A O 1
ATOM 785 N N . GLN A 1 100 ? 7.329 -4.421 -24.444 1.00 90.44 100 GLN A N 1
ATOM 786 C CA . GLN A 1 100 ? 7.094 -5.242 -25.637 1.00 90.44 100 GLN A CA 1
ATOM 787 C C . GLN A 1 100 ? 7.341 -4.450 -26.927 1.00 90.44 100 GLN A C 1
ATOM 789 O O . GLN A 1 100 ? 7.961 -4.960 -27.857 1.00 90.44 100 GLN A O 1
ATOM 794 N N . LEU A 1 101 ? 6.907 -3.189 -26.984 1.00 88.44 101 LEU A N 1
ATOM 795 C CA . LEU A 1 101 ? 7.146 -2.340 -28.150 1.00 88.44 101 LEU A CA 1
ATOM 796 C C . LEU A 1 101 ? 8.636 -2.012 -28.322 1.00 88.44 101 LEU A C 1
ATOM 798 O O . LEU A 1 101 ? 9.147 -2.074 -29.435 1.00 88.44 101 LEU A O 1
ATOM 802 N N . ALA A 1 102 ? 9.350 -1.736 -27.228 1.00 86.00 102 ALA A N 1
ATOM 803 C CA . ALA A 1 102 ? 10.791 -1.488 -27.265 1.00 86.00 102 ALA A CA 1
ATOM 804 C C . ALA A 1 102 ? 11.595 -2.703 -27.760 1.00 86.00 102 ALA A C 1
ATOM 806 O O . ALA A 1 102 ? 12.624 -2.527 -28.406 1.00 86.00 102 ALA A O 1
ATOM 807 N N . THR A 1 103 ? 11.132 -3.928 -27.486 1.00 81.88 103 THR A N 1
ATOM 808 C CA . THR A 1 103 ? 11.761 -5.145 -28.024 1.00 81.88 103 THR A CA 1
ATOM 809 C C . THR A 1 103 ? 11.476 -5.373 -29.508 1.00 81.88 103 THR A C 1
ATOM 811 O O . THR A 1 103 ? 12.298 -5.987 -30.175 1.00 81.88 103 THR A O 1
ATOM 814 N N . LEU A 1 104 ? 10.352 -4.870 -30.036 1.00 79.06 104 LEU A N 1
ATOM 815 C CA . LEU A 1 104 ? 9.988 -5.008 -31.455 1.00 79.06 104 LEU A CA 1
ATOM 816 C C . LEU A 1 104 ? 10.749 -4.039 -32.373 1.00 79.06 104 LEU A C 1
ATOM 818 O O . LEU A 1 104 ? 10.909 -4.329 -33.549 1.00 79.06 104 LEU A O 1
ATOM 822 N N . ASP A 1 105 ? 11.219 -2.904 -31.852 1.00 68.56 105 ASP A N 1
ATOM 823 C CA . ASP A 1 105 ? 12.009 -1.915 -32.611 1.00 68.56 105 ASP A CA 1
ATOM 824 C C . ASP A 1 105 ? 13.492 -2.339 -32.777 1.00 68.56 105 ASP A C 1
ATOM 826 O O . ASP A 1 105 ? 14.268 -1.661 -33.444 1.00 68.56 105 ASP A O 1
ATOM 830 N N . GLN A 1 106 ? 13.909 -3.449 -32.148 1.00 57.56 106 GLN A N 1
ATOM 831 C CA . GLN A 1 106 ? 15.290 -3.960 -32.159 1.00 57.56 106 GLN A CA 1
ATOM 832 C C . GLN A 1 106 ? 15.553 -5.125 -33.139 1.00 57.56 106 GLN A C 1
ATOM 834 O O . GLN A 1 106 ? 16.685 -5.616 -33.169 1.00 57.56 106 GLN A O 1
ATOM 839 N N . GLU A 1 107 ? 14.569 -5.544 -33.944 1.00 48.62 107 GLU A N 1
ATOM 840 C CA . GLU A 1 107 ? 14.738 -6.496 -35.067 1.00 48.62 107 GLU A CA 1
ATOM 841 C C . GLU A 1 107 ? 14.716 -5.789 -36.431 1.00 48.62 107 GLU A C 1
ATOM 843 O O . GLU A 1 107 ? 15.532 -6.179 -37.301 1.00 48.62 107 GLU A O 1
#

Radius of gyration: 19.13 Å; Cα contacts (8 Å, |Δi|>4): 12; chains: 1; bounding box: 42×48×55 Å

Nearest PDB structures (foldseek):
  8bx8-assembly1_N  TM=5.123E-01  e=7.514E+00  Tetrahymena thermophila
  7k5b-assembly1_N  TM=5.123E-01  e=7.514E+00  Tetrahymena thermophila

pLDDT: mean 72.43, std 15.09, range [37.56, 93.81]

Secondary structure (DSSP, 8-state):
-------------------HHHHHHHH--HHHHHHHT---HHHHHHHHHHHHHHH----GGG--------HHHHHHHHHHHHHHHHHHHHHHHHHHHHHHHHHHTT-

Organism: Gloeothece citriformis (strain PCC 7424) (NCBI:txid65393)

InterPro domains:
  IPR008479 Protein of unknown function DUF760 [PF05542] (21-101)

Solvent-accessible surface area (backbone atoms only — not comparable to full-atom values): 6912 Å² total; per-residue (Å²): 135,87,84,77,83,79,82,72,79,77,76,82,84,64,98,62,99,61,62,62,66,58,55,48,60,72,66,54,51,72,69,58,52,57,53,70,72,58,64,54,74,72,56,46,57,52,50,53,52,50,51,45,63,76,73,45,98,67,72,71,93,80,56,89,87,78,89,85,73,52,74,65,59,50,48,51,51,51,52,52,52,50,53,51,52,53,52,50,51,54,50,50,53,51,51,53,52,53,52,54,53,60,60,62,78,73,118

Foldseek 3Di:
DDDDPPPPPPPPPDDDPDLVVVVVVVPDDPVRVVVLVDDDPVLVVVLVVVVCVVVDDDDPVPDDDDDDDDPVVVSVVVVVSVVSSVVVVVVVVVVVVVVVVVVVVVD